Protein AF-A0A969KAN4-F1 (afdb_monomer)

Solvent-accessible surface area (backbone atoms only — not comparable to full-atom values): 4639 Å² total; per-residue (Å²): 111,71,70,60,52,52,53,50,51,51,52,54,50,49,56,53,45,39,58,53,34,57,59,28,61,77,66,75,49,76,94,74,54,72,66,61,52,52,54,52,51,57,54,48,38,53,52,26,52,77,69,74,42,66,38,67,69,53,47,52,53,53,51,53,52,50,53,54,47,52,64,55,48,69,74,72,96,80,132

Secondary structure (DSSP, 8-state):
-HHHHHHHHHHHHHHHHHHHHHHHHHTT--S--HHHHHHHHHHHHHHHHHTT--HHHHHHHHHHHHHHHHHHHS--S--

Foldseek 3Di:
DVVVVVVVVLVVVLVVLLVVLVVCVVVVHDSDDPVVVVVVLVVQLVVCVVVVHDSVVSSVVVVVSVVSSSVSSPPDPDD

Structure (mmCIF, N/CA/C/O backbone):
data_AF-A0A969KAN4-F1
#
_entry.id   AF-A0A969KAN4-F1
#
loop_
_atom_site.group_PDB
_atom_site.id
_atom_site.type_symbol
_atom_site.label_atom_id
_atom_site.label_alt_id
_atom_site.label_comp_id
_atom_site.label_asym_id
_atom_site.label_entity_id
_atom_site.label_seq_id
_atom_site.pdbx_PDB_ins_code
_atom_site.Cartn_x
_atom_site.Cartn_y
_atom_site.Cartn_z
_atom_site.occupancy
_atom_site.B_iso_or_equiv
_atom_site.auth_seq_id
_atom_site.auth_comp_id
_atom_site.auth_asym_id
_atom_site.auth_atom_id
_atom_site.pdbx_PDB_model_num
ATOM 1 N N . ASP A 1 1 ? -7.817 0.329 -19.491 1.00 93.62 1 ASP A N 1
ATOM 2 C CA . ASP A 1 1 ? -6.771 1.318 -19.184 1.00 93.62 1 ASP A CA 1
ATOM 3 C C . ASP A 1 1 ? -6.221 0.950 -17.819 1.00 93.62 1 ASP A C 1
ATOM 5 O O . ASP A 1 1 ? -7.008 0.865 -16.881 1.00 93.62 1 ASP A O 1
ATOM 9 N N . VAL A 1 2 ? -4.931 0.625 -17.743 1.00 96.81 2 VAL A N 1
ATOM 10 C CA . VAL A 1 2 ? -4.312 -0.040 -16.580 1.00 96.81 2 VAL A CA 1
ATOM 11 C C . VAL A 1 2 ? -4.411 0.823 -15.323 1.00 96.81 2 VAL A C 1
ATOM 13 O O . VAL A 1 2 ? -4.680 0.309 -14.238 1.00 96.81 2 VAL A O 1
ATOM 16 N N . ASP A 1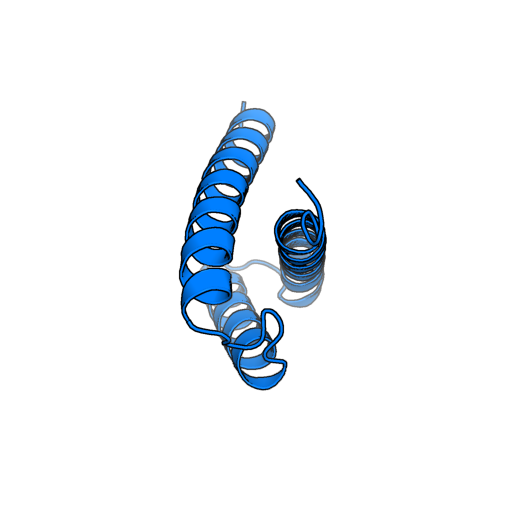 3 ? -4.301 2.141 -15.462 1.00 96.88 3 ASP A N 1
ATOM 17 C CA . ASP A 1 3 ? -4.363 3.057 -14.320 1.00 96.88 3 ASP A CA 1
ATOM 18 C C . ASP A 1 3 ? -5.751 3.072 -13.667 1.00 96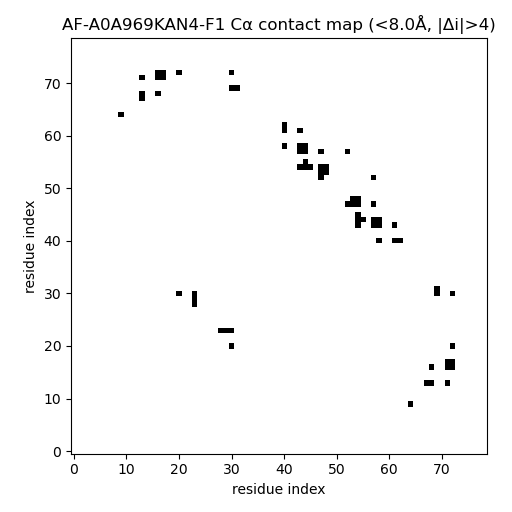.88 3 ASP A C 1
ATOM 20 O O . ASP A 1 3 ? -5.888 3.141 -12.442 1.00 96.88 3 ASP A O 1
ATOM 24 N N . ARG A 1 4 ? -6.812 2.910 -14.467 1.00 97.50 4 ARG A N 1
ATOM 25 C CA . ARG A 1 4 ? -8.177 2.760 -13.947 1.00 97.50 4 ARG A CA 1
ATOM 26 C C . ARG A 1 4 ? -8.354 1.443 -13.187 1.00 97.50 4 ARG A C 1
ATOM 28 O O . ARG A 1 4 ? -9.072 1.410 -12.182 1.00 97.50 4 ARG A O 1
ATOM 35 N N . ASP A 1 5 ? -7.694 0.379 -13.630 1.00 97.94 5 ASP A N 1
ATOM 36 C CA . ASP A 1 5 ? -7.733 -0.915 -12.948 1.00 97.94 5 ASP A CA 1
ATOM 37 C C . ASP A 1 5 ? -6.999 -0.839 -11.600 1.00 97.94 5 ASP A C 1
ATOM 39 O O . ASP A 1 5 ? -7.515 -1.325 -10.589 1.00 97.94 5 ASP A O 1
ATOM 43 N N . LEU A 1 6 ? -5.867 -0.126 -11.537 1.00 96.44 6 LEU A N 1
ATOM 44 C CA . LEU A 1 6 ? -5.172 0.170 -10.279 1.00 96.44 6 LEU A CA 1
ATOM 45 C C . LEU A 1 6 ? -6.077 0.930 -9.301 1.00 96.44 6 LEU A C 1
ATOM 47 O O . LEU A 1 6 ? -6.213 0.519 -8.145 1.00 96.44 6 LEU A O 1
ATOM 51 N N . LEU A 1 7 ? -6.762 1.985 -9.754 1.00 96.12 7 LEU A N 1
ATOM 52 C CA . LEU A 1 7 ? -7.712 2.729 -8.917 1.00 96.12 7 LEU A CA 1
ATOM 53 C C . LEU A 1 7 ? -8.862 1.842 -8.414 1.00 96.12 7 LEU A C 1
ATOM 55 O O . LEU A 1 7 ? -9.254 1.928 -7.247 1.00 96.12 7 LEU A O 1
ATOM 59 N N . SER A 1 8 ? -9.364 0.942 -9.260 1.00 96.88 8 SER A N 1
ATOM 60 C CA . SER A 1 8 ? -10.427 -0.001 -8.895 1.00 96.88 8 SER A CA 1
ATOM 61 C C . SER A 1 8 ? -9.967 -0.999 -7.823 1.00 96.88 8 SER A C 1
ATOM 63 O O . SER A 1 8 ? -10.695 -1.275 -6.863 1.00 96.88 8 SER A O 1
ATOM 65 N N . LEU A 1 9 ? -8.730 -1.496 -7.924 1.00 97.12 9 LEU A N 1
ATOM 66 C CA . LEU A 1 9 ? -8.118 -2.360 -6.910 1.00 97.12 9 LEU A CA 1
ATOM 67 C C . LEU A 1 9 ? -7.912 -1.625 -5.581 1.00 97.12 9 LEU A C 1
ATOM 69 O O . LEU A 1 9 ? -8.195 -2.188 -4.518 1.00 97.12 9 LEU A O 1
ATOM 73 N N . LEU A 1 10 ? -7.482 -0.361 -5.623 1.00 95.75 10 LEU A N 1
ATOM 74 C CA . LEU A 1 10 ? -7.349 0.475 -4.429 1.00 95.75 10 LEU A CA 1
ATOM 75 C C . LEU A 1 10 ? -8.700 0.695 -3.739 1.00 95.75 10 LEU A C 1
ATOM 77 O O . LEU A 1 10 ? -8.789 0.527 -2.521 1.00 95.75 10 LEU A O 1
ATOM 81 N N . ALA A 1 11 ? -9.760 0.982 -4.499 1.00 94.88 11 ALA A N 1
ATOM 82 C CA . ALA A 1 11 ? -11.113 1.135 -3.966 1.00 94.88 11 ALA A CA 1
ATOM 83 C C . ALA A 1 11 ? -11.621 -0.157 -3.303 1.00 94.88 11 ALA A C 1
ATOM 85 O O . ALA A 1 11 ? -12.130 -0.133 -2.177 1.00 94.88 11 ALA A O 1
ATOM 86 N N . ARG A 1 12 ? -11.414 -1.312 -3.949 1.00 95.69 12 ARG A N 1
ATOM 87 C CA . ARG A 1 12 ? -11.772 -2.619 -3.379 1.00 95.69 12 ARG A CA 1
ATOM 88 C C . ARG A 1 12 ? -11.009 -2.900 -2.084 1.00 95.69 12 ARG A C 1
ATOM 90 O O . ARG A 1 12 ? -11.591 -3.384 -1.111 1.00 95.69 12 ARG A O 1
ATOM 97 N N . ARG A 1 13 ? -9.715 -2.576 -2.049 1.00 94.25 13 ARG A N 1
ATOM 98 C CA . ARG A 1 13 ? -8.882 -2.732 -0.853 1.00 94.25 13 ARG A CA 1
ATOM 99 C C . ARG A 1 13 ? -9.341 -1.809 0.278 1.00 94.25 13 ARG A C 1
ATOM 101 O O . ARG A 1 13 ? -9.422 -2.262 1.415 1.00 94.25 13 ARG A O 1
ATOM 108 N N . ALA A 1 14 ? -9.697 -0.562 -0.025 1.00 91.25 14 ALA A N 1
ATOM 109 C CA . ALA A 1 14 ? -10.256 0.386 0.939 1.00 91.25 14 ALA A CA 1
ATOM 110 C C . ALA A 1 14 ? -11.553 -0.135 1.583 1.00 91.25 14 ALA A C 1
ATOM 112 O O . ALA A 1 14 ? -11.699 -0.070 2.803 1.00 91.25 14 ALA A O 1
ATOM 113 N N . ALA A 1 15 ? -12.460 -0.716 0.793 1.00 91.19 15 ALA A N 1
ATOM 114 C CA . ALA A 1 15 ? -13.694 -1.311 1.308 1.00 91.19 15 ALA A CA 1
ATOM 115 C C . ALA A 1 15 ? -13.429 -2.493 2.260 1.00 91.19 15 ALA A C 1
ATOM 117 O O . ALA A 1 15 ? -14.075 -2.610 3.299 1.00 91.19 15 ALA A O 1
ATOM 118 N N . LEU A 1 16 ? -12.453 -3.351 1.939 1.00 90.75 16 LEU A N 1
ATOM 119 C CA . LEU A 1 16 ? -12.037 -4.452 2.818 1.00 90.75 16 LEU A CA 1
ATOM 120 C C . LEU A 1 16 ? -11.459 -3.944 4.140 1.00 90.75 16 LEU A C 1
ATOM 122 O O . LEU A 1 16 ? -11.771 -4.486 5.196 1.00 90.75 16 LEU A O 1
ATOM 126 N N . VAL A 1 17 ? -10.629 -2.906 4.067 1.00 88.00 17 VAL A N 1
ATOM 127 C CA . VAL A 1 17 ? -9.989 -2.290 5.231 1.00 88.00 17 VAL A CA 1
ATOM 128 C C . VAL A 1 17 ? -11.018 -1.673 6.179 1.00 88.00 17 VAL A C 1
ATOM 130 O O . VAL A 1 17 ? -10.887 -1.870 7.381 1.00 88.00 17 VAL A O 1
ATOM 133 N N . ARG A 1 18 ? -12.046 -0.989 5.659 1.00 86.25 18 ARG A N 1
ATOM 134 C CA . ARG A 1 18 ? -13.136 -0.430 6.481 1.00 86.25 18 ARG A CA 1
ATOM 135 C C . ARG A 1 18 ? -13.869 -1.518 7.261 1.00 86.25 18 ARG A C 1
ATOM 137 O O . ARG A 1 18 ? -13.851 -1.487 8.480 1.00 86.25 18 ARG A O 1
ATOM 144 N N . ARG A 1 19 ? -14.345 -2.560 6.568 1.00 85.44 19 ARG A N 1
ATOM 145 C CA . ARG A 1 19 ? -15.023 -3.700 7.215 1.00 85.44 19 ARG A CA 1
ATOM 146 C C . ARG A 1 19 ? -14.163 -4.380 8.281 1.00 85.44 19 ARG A C 1
ATOM 148 O O . ARG A 1 19 ? -14.666 -4.811 9.307 1.00 85.44 19 ARG A O 1
ATOM 155 N N . ALA A 1 20 ? -12.859 -4.508 8.027 1.00 82.75 20 ALA A N 1
ATOM 156 C CA . ALA A 1 20 ? -11.934 -5.070 9.005 1.00 82.75 20 ALA A CA 1
ATOM 157 C C . ALA A 1 20 ? -11.694 -4.132 10.201 1.00 82.75 20 ALA A C 1
ATOM 159 O O . ALA A 1 20 ? -11.394 -4.622 11.285 1.00 82.75 20 ALA A O 1
ATOM 160 N N . GLY A 1 21 ? -11.787 -2.814 10.004 1.00 80.06 21 GLY A N 1
ATOM 161 C CA . GLY A 1 21 ? -11.751 -1.811 11.066 1.00 80.06 21 GLY A CA 1
ATOM 162 C C . GLY A 1 21 ? -12.948 -1.942 12.002 1.00 80.06 21 GLY A C 1
ATOM 163 O O . GLY A 1 21 ? -12.735 -2.074 13.203 1.00 80.06 21 GLY A O 1
ATOM 164 N N . ASP A 1 22 ? -14.160 -2.024 11.447 1.00 76.31 22 ASP A N 1
ATOM 165 C CA . ASP A 1 22 ? -15.414 -2.160 12.207 1.00 76.31 22 ASP A CA 1
ATOM 166 C C . ASP A 1 22 ? -15.361 -3.378 13.151 1.00 76.31 22 ASP A C 1
ATOM 168 O O . ASP A 1 22 ? -15.517 -3.253 14.364 1.00 76.31 22 ASP A O 1
ATOM 172 N N . VAL A 1 23 ? -14.980 -4.545 12.616 1.00 79.12 23 VAL A N 1
ATOM 173 C CA 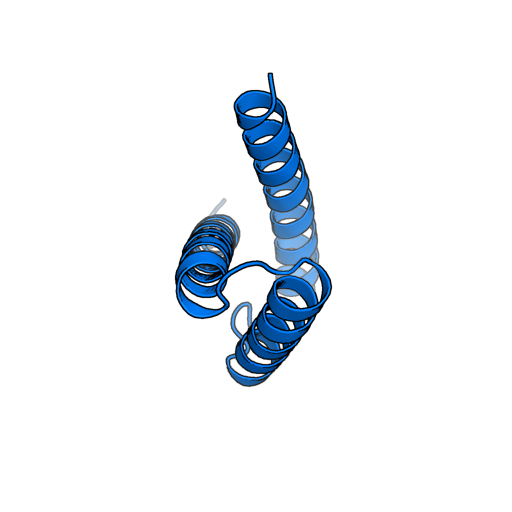. VAL A 1 23 ? -14.839 -5.791 13.398 1.00 79.12 23 VAL A CA 1
ATOM 174 C C . VAL A 1 23 ? -13.742 -5.691 14.469 1.00 79.12 23 VAL A C 1
ATOM 176 O O . VAL A 1 23 ? -13.859 -6.259 15.551 1.00 79.12 23 VAL A O 1
ATOM 179 N N . LYS A 1 24 ? -12.634 -4.993 14.196 1.00 72.00 24 LYS A N 1
ATOM 180 C CA . LYS A 1 24 ? -11.546 -4.840 15.178 1.00 72.00 24 LYS A CA 1
ATOM 181 C C . LYS A 1 24 ? -11.890 -3.859 16.292 1.00 72.00 24 LYS A C 1
ATOM 183 O O . LYS A 1 24 ? -11.400 -4.054 17.404 1.00 72.00 24 LYS A O 1
ATOM 188 N N . ALA A 1 25 ? -12.698 -2.840 15.995 1.00 69.44 25 ALA A N 1
ATOM 189 C CA . ALA A 1 25 ? -13.217 -1.906 16.985 1.00 69.44 25 ALA A CA 1
ATOM 190 C C . ALA A 1 25 ? -14.115 -2.637 17.995 1.00 69.44 25 ALA A C 1
ATOM 192 O O . ALA A 1 25 ? -13.928 -2.470 19.198 1.00 69.44 25 ALA A O 1
ATOM 193 N N . GLU A 1 26 ? -14.983 -3.537 17.521 1.00 69.75 26 GLU A N 1
ATOM 194 C CA . GLU A 1 26 ? -15.796 -4.416 18.378 1.00 69.75 26 GLU A CA 1
ATOM 195 C C . GLU A 1 26 ? -14.941 -5.327 19.281 1.00 69.75 26 GLU A C 1
ATOM 197 O O . GLU A 1 26 ? -15.321 -5.625 20.411 1.00 69.75 26 GLU A O 1
ATOM 202 N N . LEU A 1 27 ? -13.761 -5.743 18.806 1.00 72.75 27 LEU A N 1
ATOM 203 C CA . LEU A 1 27 ? -12.843 -6.651 19.508 1.00 72.75 27 LEU A CA 1
ATOM 204 C C . LEU A 1 27 ? -11.746 -5.942 20.329 1.00 72.75 27 LEU A C 1
ATOM 206 O O . LEU A 1 27 ? -10.870 -6.617 20.874 1.00 72.75 27 LEU A O 1
ATOM 210 N N . GLY A 1 28 ? -11.725 -4.604 20.383 1.00 64.94 28 GLY A N 1
ATOM 211 C CA . GLY A 1 28 ? -10.725 -3.824 21.131 1.00 64.94 28 GLY A CA 1
ATOM 212 C C . GLY A 1 28 ? -9.269 -4.024 20.676 1.00 64.94 28 GLY A C 1
ATOM 213 O O . GLY A 1 28 ? -8.335 -3.753 21.431 1.00 64.94 28 GLY A O 1
ATOM 214 N N . SER A 1 29 ? -9.051 -4.531 19.460 1.00 65.44 29 SER A N 1
ATOM 215 C CA . SER A 1 29 ? -7.712 -4.842 18.949 1.00 65.44 29 SER A CA 1
ATOM 216 C C . SER A 1 29 ? -7.062 -3.615 18.298 1.00 65.44 29 SER A C 1
ATOM 218 O O . SER A 1 29 ? -7.733 -2.894 17.556 1.00 65.44 29 SER A O 1
ATOM 220 N N . PRO A 1 30 ? -5.751 -3.376 18.497 1.00 64.31 30 PRO A N 1
ATOM 221 C CA . PRO A 1 3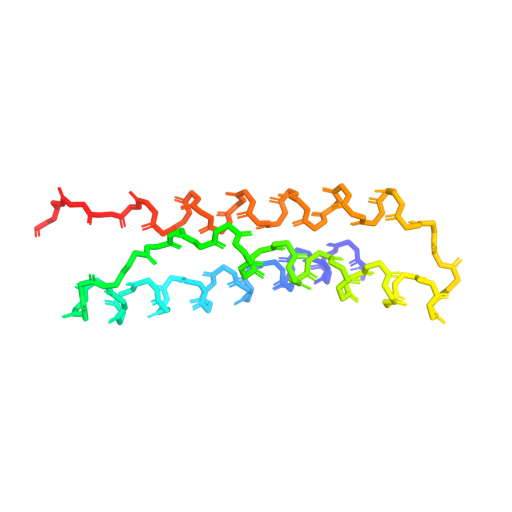0 ? -5.091 -2.214 17.925 1.00 64.31 30 PRO A CA 1
ATOM 222 C C . PRO A 1 30 ? -5.150 -2.228 16.392 1.00 64.31 30 PRO A C 1
ATOM 224 O O . PRO A 1 30 ? -4.832 -3.211 15.719 1.00 64.31 30 PRO A O 1
ATOM 227 N N . VAL A 1 31 ? -5.546 -1.082 15.841 1.00 64.69 31 VAL A N 1
ATOM 228 C CA . VAL A 1 31 ? -5.634 -0.819 14.396 1.00 64.69 31 VAL A CA 1
ATOM 229 C C . VAL A 1 31 ? -4.250 -0.888 13.728 1.00 64.69 31 VAL A C 1
ATOM 231 O O . VAL A 1 31 ? -4.142 -1.256 12.557 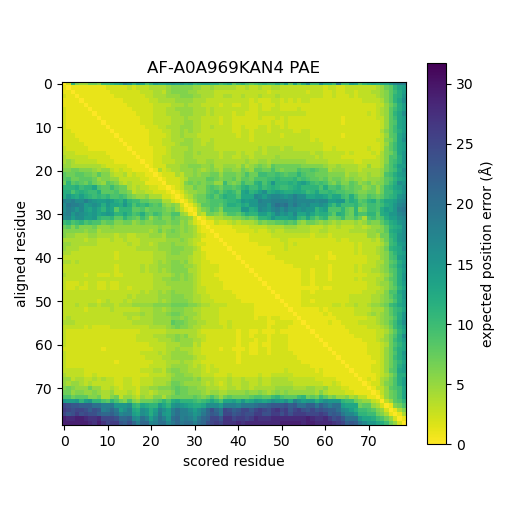1.00 64.69 31 VAL A O 1
ATOM 234 N N . TYR A 1 32 ? -3.190 -0.579 14.483 1.00 71.31 32 TYR A N 1
ATOM 235 C CA . TYR A 1 32 ? -1.801 -0.518 14.030 1.00 71.31 32 TYR A CA 1
ATOM 236 C C . TYR A 1 32 ? -0.947 -1.637 14.643 1.00 71.31 32 TYR A C 1
ATOM 238 O O . TYR A 1 32 ? -0.821 -1.730 15.862 1.00 71.31 32 TYR A O 1
ATOM 246 N N . ASP A 1 33 ? -0.321 -2.439 13.780 1.00 81.12 33 ASP A N 1
ATOM 247 C CA . ASP A 1 33 ? 0.668 -3.461 14.137 1.00 81.12 33 ASP A CA 1
ATOM 248 C C . ASP A 1 33 ? 1.895 -3.290 13.231 1.00 81.12 33 ASP A C 1
ATOM 250 O O . ASP A 1 33 ? 1.884 -3.662 12.053 1.00 81.12 33 ASP A O 1
ATOM 254 N N . ALA A 1 34 ? 2.949 -2.693 13.791 1.00 83.00 34 ALA A N 1
ATOM 255 C CA . ALA A 1 34 ? 4.174 -2.367 13.067 1.00 83.00 34 ALA A CA 1
ATOM 256 C C . ALA A 1 34 ? 4.894 -3.612 12.527 1.00 83.00 34 ALA A C 1
ATOM 258 O O . ALA A 1 34 ? 5.455 -3.575 11.431 1.00 83.00 34 ALA A O 1
ATOM 259 N N . ARG A 1 35 ? 4.868 -4.721 13.279 1.00 88.19 35 ARG A N 1
ATOM 260 C CA . ARG A 1 35 ? 5.532 -5.963 12.875 1.00 88.19 35 ARG A CA 1
ATOM 261 C C . ARG A 1 35 ? 4.814 -6.568 11.679 1.00 88.19 35 ARG A C 1
ATOM 263 O O . ARG A 1 35 ? 5.447 -6.865 10.671 1.00 88.19 35 ARG A O 1
ATOM 270 N N . ARG A 1 36 ? 3.484 -6.650 11.754 1.00 85.50 36 ARG A N 1
ATOM 271 C CA . ARG A 1 36 ? 2.663 -7.141 10.645 1.00 85.50 36 ARG A CA 1
ATOM 272 C C . ARG A 1 36 ? 2.875 -6.327 9.372 1.00 85.50 36 ARG A C 1
ATOM 274 O O . ARG A 1 36 ? 2.918 -6.892 8.285 1.00 85.50 36 ARG A O 1
ATOM 281 N N . GLU A 1 37 ? 2.970 -5.006 9.470 1.00 89.50 37 GLU A N 1
ATOM 282 C CA . GLU A 1 37 ? 3.198 -4.169 8.291 1.00 89.50 37 GLU A CA 1
ATOM 283 C C . GLU A 1 37 ? 4.601 -4.335 7.703 1.00 89.50 37 GLU A C 1
ATOM 285 O O . GLU A 1 37 ? 4.733 -4.354 6.478 1.00 89.50 37 GLU A O 1
ATOM 290 N N . ALA A 1 38 ? 5.624 -4.520 8.542 1.00 91.62 38 ALA A N 1
ATOM 291 C CA . ALA A 1 38 ? 6.964 -4.865 8.078 1.00 91.62 38 ALA A CA 1
ATOM 292 C C . ALA A 1 38 ? 6.964 -6.202 7.315 1.00 91.62 38 ALA A C 1
ATOM 294 O O . ALA A 1 38 ? 7.484 -6.264 6.201 1.00 91.62 38 ALA A O 1
ATOM 295 N N . ASP A 1 39 ? 6.295 -7.229 7.852 1.00 93.81 39 ASP A N 1
ATOM 296 C CA . ASP A 1 39 ? 6.155 -8.536 7.196 1.00 93.81 39 ASP A CA 1
ATOM 297 C C . ASP A 1 39 ? 5.423 -8.417 5.850 1.00 93.81 39 ASP A C 1
ATOM 299 O O . ASP A 1 39 ? 5.818 -9.022 4.850 1.00 93.81 39 ASP A O 1
ATOM 303 N N . LEU A 1 40 ? 4.372 -7.586 5.792 1.00 92.81 40 LEU A N 1
ATOM 304 C CA . LEU A 1 40 ? 3.671 -7.313 4.542 1.00 92.81 40 LEU A CA 1
ATOM 305 C C . LEU A 1 40 ? 4.609 -6.689 3.509 1.00 92.81 40 LEU A C 1
ATOM 307 O O . LEU A 1 40 ? 4.567 -7.133 2.365 1.00 92.81 40 LEU A O 1
ATOM 311 N N . LEU A 1 41 ? 5.420 -5.694 3.875 1.00 95.25 41 LEU A N 1
ATOM 312 C CA . LEU A 1 41 ? 6.341 -5.032 2.945 1.00 95.25 41 LEU A CA 1
ATOM 313 C C . LEU A 1 41 ? 7.434 -5.979 2.437 1.00 95.25 41 LEU A C 1
ATOM 315 O O . LEU A 1 41 ? 7.663 -6.010 1.233 1.00 95.25 41 LEU A O 1
ATOM 319 N N . THR A 1 42 ? 8.018 -6.810 3.305 1.00 96.56 42 THR A N 1
ATOM 320 C CA . THR A 1 42 ? 8.988 -7.848 2.904 1.00 96.56 42 THR A CA 1
ATOM 321 C C . THR A 1 42 ? 8.409 -8.781 1.840 1.00 96.56 42 THR A C 1
ATOM 323 O O . THR A 1 42 ? 9.068 -9.106 0.855 1.00 96.56 42 THR A O 1
ATOM 326 N N . LEU A 1 43 ? 7.139 -9.170 1.987 1.00 96.75 43 LEU A N 1
ATOM 327 C CA . LEU A 1 43 ? 6.462 -9.990 0.984 1.00 96.75 43 LEU A CA 1
ATOM 328 C C . LEU A 1 43 ? 6.279 -9.254 -0.358 1.00 96.75 43 LEU A C 1
ATOM 330 O O . LEU A 1 43 ? 6.307 -9.885 -1.409 1.00 96.75 43 LEU A O 1
ATOM 334 N N . ARG A 1 44 ? 6.106 -7.924 -0.347 1.00 96.56 44 ARG A N 1
ATOM 335 C CA . ARG A 1 44 ? 5.965 -7.138 -1.587 1.00 96.56 44 ARG A CA 1
ATOM 336 C C . ARG A 1 44 ? 7.293 -6.981 -2.311 1.00 96.56 44 ARG A C 1
ATOM 338 O O . ARG A 1 44 ? 7.276 -6.986 -3.536 1.00 96.56 44 ARG A O 1
ATOM 345 N N . ASP A 1 45 ? 8.407 -6.901 -1.587 1.00 96.8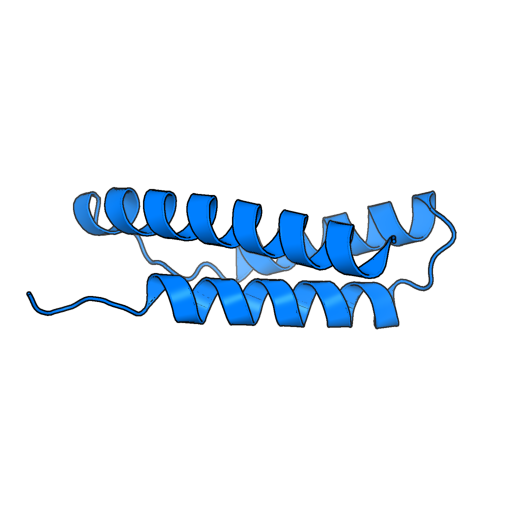8 45 ASP A N 1
ATOM 346 C CA . ASP A 1 45 ? 9.737 -6.934 -2.207 1.00 96.88 45 ASP A CA 1
ATOM 347 C C . ASP A 1 45 ? 9.953 -8.252 -2.955 1.00 96.88 45 ASP A C 1
ATOM 349 O O . ASP A 1 45 ? 10.417 -8.252 -4.093 1.00 96.88 45 ASP A O 1
ATOM 353 N N . ALA A 1 46 ? 9.558 -9.378 -2.346 1.00 97.81 46 ALA A N 1
ATOM 354 C CA . ALA A 1 46 ? 9.649 -10.687 -2.986 1.00 97.81 46 ALA A CA 1
ATOM 355 C C . ALA A 1 46 ? 8.825 -10.740 -4.284 1.00 97.81 46 ALA A C 1
ATOM 357 O O . ALA A 1 46 ? 9.351 -11.132 -5.323 1.00 97.81 46 ALA A O 1
ATOM 358 N N . TRP A 1 47 ? 7.577 -10.260 -4.263 1.00 97.81 47 TRP A N 1
ATOM 359 C CA . TRP A 1 47 ? 6.741 -10.195 -5.468 1.00 97.81 47 TRP A CA 1
ATOM 360 C C . TRP A 1 47 ? 7.297 -9.251 -6.534 1.00 97.81 47 TRP A C 1
ATOM 362 O O . TRP A 1 47 ? 7.229 -9.561 -7.720 1.00 97.81 47 TRP A O 1
ATOM 372 N N . ALA A 1 48 ? 7.853 -8.104 -6.133 1.00 97.88 48 ALA A N 1
ATOM 373 C CA . ALA A 1 48 ? 8.499 -7.186 -7.064 1.00 97.88 48 ALA A CA 1
ATOM 374 C C . ALA A 1 48 ? 9.650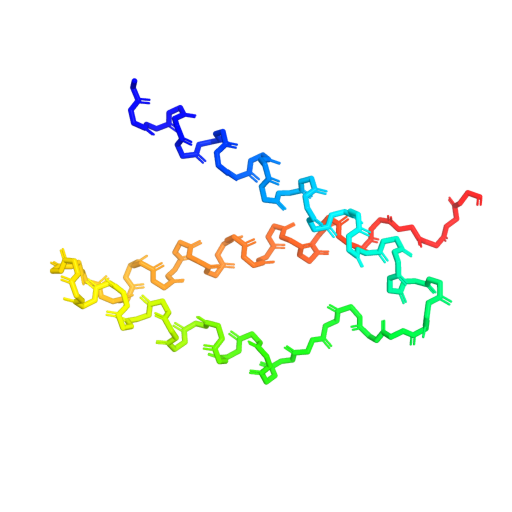 -7.890 -7.792 1.00 97.88 48 ALA A C 1
ATOM 376 O O . ALA A 1 48 ? 9.707 -7.858 -9.020 1.00 97.88 48 ALA A O 1
ATOM 377 N N . ARG A 1 49 ? 10.496 -8.607 -7.044 1.00 97.81 49 ARG A N 1
ATOM 378 C CA . ARG A 1 49 ? 11.607 -9.389 -7.591 1.00 97.81 49 ARG A CA 1
ATOM 379 C C . ARG A 1 49 ? 11.141 -10.489 -8.542 1.00 97.81 49 ARG A C 1
ATOM 381 O O . ARG A 1 49 ? 11.701 -10.617 -9.626 1.00 97.81 49 ARG A O 1
ATOM 388 N N . GLU A 1 50 ? 10.115 -11.252 -8.166 1.00 98.06 50 GLU A N 1
ATOM 389 C CA . GLU A 1 50 ? 9.527 -12.308 -9.008 1.00 98.06 50 GLU A CA 1
ATOM 390 C C . GLU A 1 50 ? 8.981 -11.763 -10.336 1.00 98.06 50 GLU A C 1
ATOM 392 O O . GLU A 1 50 ? 9.068 -12.431 -11.364 1.00 98.06 50 GLU A O 1
ATOM 397 N N . LEU A 1 51 ? 8.462 -10.534 -10.327 1.00 97.56 51 LEU A N 1
ATOM 398 C CA . LEU A 1 51 ? 7.936 -9.846 -11.508 1.00 97.56 51 LEU A CA 1
ATOM 399 C C . LEU A 1 51 ? 9.002 -9.046 -12.280 1.00 97.56 51 LEU A C 1
ATOM 401 O O . LEU A 1 51 ? 8.667 -8.388 -13.264 1.00 97.56 51 LEU A O 1
ATOM 405 N N . GLY A 1 52 ? 10.268 -9.069 -11.847 1.00 97.75 52 GLY A N 1
ATOM 406 C CA . GLY A 1 52 ? 11.352 -8.298 -12.466 1.00 97.75 52 GLY A CA 1
ATOM 407 C C . GLY A 1 52 ? 11.231 -6.779 -12.279 1.00 97.75 52 GLY A C 1
ATOM 408 O O . GLY A 1 52 ? 11.802 -6.014 -13.055 1.00 97.75 52 GLY A O 1
ATOM 409 N N . LEU A 1 53 ? 10.479 -6.329 -11.271 1.00 97.81 53 LEU A N 1
ATOM 410 C CA . LEU A 1 53 ? 10.287 -4.921 -10.933 1.00 97.81 53 LEU A CA 1
ATOM 411 C C . LEU A 1 53 ? 11.303 -4.460 -9.875 1.00 97.81 53 LEU A C 1
ATOM 413 O O . LEU A 1 53 ? 11.688 -5.239 -9.001 1.00 97.81 53 LEU A O 1
ATOM 417 N N . PRO A 1 54 ? 11.715 -3.179 -9.891 1.00 97.69 54 PRO A N 1
ATOM 418 C CA . PRO A 1 54 ? 12.607 -2.647 -8.870 1.00 97.69 54 PRO A CA 1
ATOM 419 C C . PRO A 1 54 ? 11.894 -2.587 -7.510 1.00 97.69 54 PRO A C 1
ATOM 421 O O . PRO A 1 54 ? 10.841 -1.965 -7.368 1.00 97.69 54 PRO A O 1
ATOM 424 N N . GLU A 1 55 ? 12.493 -3.211 -6.494 1.00 97.25 55 GLU A N 1
ATOM 425 C CA . GLU A 1 55 ? 11.889 -3.376 -5.162 1.00 97.25 55 GLU A CA 1
ATOM 426 C C . GLU A 1 55 ? 11.584 -2.029 -4.487 1.00 97.25 55 GLU A C 1
ATOM 428 O O . GLU A 1 55 ? 10.491 -1.838 -3.963 1.00 97.25 55 GLU A O 1
ATOM 433 N N . SER A 1 56 ? 12.509 -1.064 -4.556 1.00 96.19 56 SER A N 1
ATOM 434 C CA . SER A 1 56 ? 12.376 0.231 -3.866 1.00 96.19 56 SER A CA 1
ATOM 435 C C . SER A 1 56 ? 11.167 1.067 -4.349 1.00 96.19 56 SER A C 1
ATOM 437 O O . SER A 1 56 ? 10.296 1.363 -3.529 1.00 96.19 56 SER A O 1
ATOM 439 N N . PRO A 1 57 ? 10.986 1.352 -5.657 1.00 96.62 57 PRO A N 1
ATOM 440 C CA . PRO A 1 57 ? 9.786 2.043 -6.143 1.00 96.62 57 PRO A CA 1
ATOM 441 C C . PRO A 1 57 ? 8.476 1.290 -5.873 1.00 96.62 57 PRO A C 1
ATOM 443 O O . PRO A 1 57 ? 7.455 1.903 -5.557 1.00 96.62 57 PRO A O 1
ATOM 446 N N . VAL A 1 58 ? 8.479 -0.044 -5.970 1.00 96.81 58 VAL A N 1
ATOM 447 C CA . VAL A 1 58 ? 7.290 -0.848 -5.647 1.00 96.81 58 VAL A CA 1
ATOM 448 C C . VAL A 1 58 ? 6.958 -0.732 -4.158 1.00 96.81 58 VAL A C 1
ATOM 450 O O . VAL A 1 58 ? 5.792 -0.560 -3.791 1.00 96.81 58 VAL A O 1
ATOM 453 N N . ARG A 1 59 ? 7.972 -0.757 -3.289 1.00 96.31 59 ARG A N 1
ATOM 454 C CA . ARG A 1 59 ? 7.814 -0.548 -1.848 1.00 96.31 59 ARG A CA 1
ATOM 455 C C . ARG A 1 59 ? 7.174 0.804 -1.546 1.00 96.31 59 ARG A C 1
ATOM 457 O O . ARG A 1 59 ? 6.255 0.849 -0.728 1.00 96.31 59 ARG A O 1
ATOM 464 N N . ASP A 1 60 ? 7.583 1.870 -2.230 1.00 97.06 60 ASP A N 1
ATOM 465 C CA . ASP A 1 60 ? 7.003 3.209 -2.059 1.00 97.06 60 ASP A CA 1
ATOM 466 C C . ASP A 1 60 ? 5.506 3.244 -2.398 1.00 97.06 60 ASP A C 1
ATOM 468 O O . ASP A 1 60 ? 4.704 3.806 -1.641 1.00 97.06 60 ASP A O 1
ATOM 472 N N . VAL A 1 61 ? 5.095 2.559 -3.470 1.00 96.31 61 VAL A N 1
ATOM 473 C CA . VAL A 1 61 ? 3.673 2.396 -3.817 1.00 96.31 61 VAL A CA 1
ATOM 474 C C . VAL A 1 61 ? 2.923 1.697 -2.683 1.00 96.31 61 VAL A C 1
ATOM 476 O O . VAL A 1 61 ? 1.884 2.179 -2.223 1.00 96.31 61 VAL A O 1
ATOM 479 N N . PHE A 1 62 ? 3.445 0.584 -2.169 1.00 96.12 62 PHE A N 1
ATOM 480 C CA . PHE A 1 62 ? 2.774 -0.147 -1.093 1.00 96.12 62 PHE A CA 1
ATOM 481 C C . PHE A 1 62 ? 2.774 0.599 0.248 1.00 96.12 62 PHE A C 1
ATOM 483 O O . PHE A 1 62 ? 1.804 0.483 1.004 1.00 96.12 62 PHE A O 1
ATOM 490 N N . LEU A 1 63 ? 3.784 1.424 0.528 1.00 94.81 63 LEU A N 1
ATOM 491 C CA . LEU A 1 63 ? 3.789 2.342 1.667 1.00 94.81 63 LEU A CA 1
ATOM 492 C C . LEU A 1 63 ? 2.672 3.388 1.551 1.00 94.81 63 LEU A C 1
ATOM 494 O O . LEU A 1 63 ? 1.972 3.650 2.536 1.00 94.81 63 LEU A O 1
ATOM 498 N N . ALA A 1 64 ? 2.449 3.951 0.360 1.00 95.19 64 ALA A N 1
ATOM 499 C CA . ALA A 1 64 ? 1.325 4.855 0.113 1.00 95.19 64 ALA A CA 1
ATOM 500 C C . ALA A 1 64 ? -0.028 4.148 0.325 1.00 95.19 64 ALA A C 1
ATOM 502 O O . ALA A 1 64 ? -0.927 4.688 0.976 1.00 95.19 64 ALA A O 1
ATOM 503 N N . VAL A 1 65 ? -0.146 2.897 -0.128 1.00 94.19 65 VAL A N 1
ATOM 504 C CA . VAL A 1 65 ? -1.340 2.061 0.070 1.00 94.19 65 VAL A CA 1
ATOM 505 C C . VAL A 1 65 ? -1.606 1.766 1.554 1.00 94.19 65 VAL A C 1
ATOM 507 O O . VAL A 1 65 ? -2.755 1.835 2.004 1.00 94.19 65 VAL A O 1
ATOM 510 N N . LEU A 1 66 ? -0.574 1.460 2.348 1.00 90.69 66 LEU A N 1
ATOM 511 C CA . LEU A 1 66 ? -0.711 1.276 3.799 1.00 90.69 66 LEU A CA 1
ATOM 512 C C . LEU A 1 66 ? -1.147 2.572 4.489 1.00 90.69 66 LEU A C 1
ATOM 514 O O . LEU A 1 66 ? -2.084 2.551 5.287 1.00 90.69 66 LEU A O 1
ATOM 518 N N . ARG A 1 67 ? -0.550 3.710 4.122 1.00 90.38 67 ARG A N 1
ATOM 519 C CA . ARG A 1 67 ? -0.925 5.030 4.651 1.00 90.38 67 ARG A CA 1
ATOM 520 C C . ARG A 1 67 ? -2.400 5.350 4.403 1.00 90.38 67 ARG A C 1
ATOM 522 O O . ARG A 1 67 ? -3.102 5.714 5.345 1.00 90.38 67 ARG A O 1
ATOM 529 N N . LEU A 1 68 ? -2.883 5.124 3.178 1.00 90.25 68 LEU A N 1
ATOM 530 C CA . LEU A 1 68 ? -4.304 5.246 2.833 1.00 90.25 68 LEU A CA 1
ATOM 531 C C . LEU A 1 68 ? -5.182 4.371 3.744 1.00 90.25 68 LEU A C 1
ATOM 533 O O . LEU A 1 68 ? -6.233 4.798 4.207 1.00 90.25 68 LEU A O 1
ATOM 537 N N . SER A 1 69 ? -4.731 3.154 4.044 1.00 86.31 69 SER A N 1
ATOM 538 C CA . SER A 1 69 ? -5.490 2.191 4.856 1.00 86.31 69 SER A CA 1
ATOM 539 C C . SER A 1 69 ? -5.642 2.617 6.304 1.00 86.31 69 SER A C 1
ATOM 541 O O . SER A 1 69 ? -6.701 2.414 6.891 1.00 86.31 69 SER A O 1
ATOM 543 N N . ARG A 1 70 ? -4.580 3.175 6.892 1.00 85.06 70 ARG A N 1
ATOM 544 C CA . ARG A 1 70 ? -4.608 3.672 8.271 1.00 85.06 70 ARG A CA 1
ATOM 545 C C . ARG A 1 70 ? -5.560 4.860 8.383 1.00 85.06 70 ARG A C 1
ATOM 547 O O . ARG A 1 70 ? -6.420 4.850 9.254 1.00 85.06 70 ARG A O 1
ATOM 554 N N . GLY A 1 71 ? -5.491 5.806 7.442 1.00 84.62 71 GLY A N 1
ATOM 555 C CA . GLY A 1 71 ? -6.408 6.953 7.408 1.00 84.62 71 GLY A CA 1
ATOM 556 C C . GLY A 1 71 ? -7.884 6.558 7.271 1.00 84.62 71 GLY A C 1
ATOM 557 O O . GLY A 1 71 ? -8.754 7.235 7.805 1.00 84.62 71 GLY A O 1
ATOM 558 N N . LEU A 1 72 ? -8.175 5.437 6.602 1.00 82.62 72 LEU A N 1
ATOM 559 C CA . LEU A 1 72 ? -9.537 4.912 6.468 1.00 82.62 72 LEU A CA 1
ATOM 560 C C . LEU A 1 72 ? -10.053 4.177 7.711 1.00 82.62 72 LEU A C 1
ATOM 562 O O . LEU A 1 72 ? -11.263 4.106 7.878 1.00 82.62 72 LEU A O 1
ATOM 566 N N . GLN A 1 73 ? -9.166 3.632 8.549 1.00 71.44 73 GLN A N 1
ATOM 567 C CA . GLN A 1 73 ? -9.529 2.980 9.817 1.00 71.44 73 GLN A CA 1
ATOM 568 C C . GLN A 1 73 ? -9.602 3.970 10.991 1.00 71.44 73 GLN A C 1
ATOM 570 O O . GLN A 1 73 ? -10.182 3.650 12.016 1.00 71.44 73 GLN A O 1
ATOM 575 N N . GLN A 1 74 ? -9.010 5.165 10.863 1.00 62.97 74 GLN A N 1
ATOM 576 C CA . GLN A 1 74 ? -8.999 6.204 11.907 1.00 62.97 74 GLN A CA 1
ATOM 577 C C . GLN A 1 74 ? -10.279 7.060 11.965 1.00 62.97 74 GLN A C 1
ATOM 579 O O . GLN A 1 74 ? -10.376 7.956 12.800 1.00 62.97 74 GLN A O 1
ATOM 584 N N . ARG A 1 75 ? -11.271 6.793 11.108 1.00 51.66 75 ARG A N 1
ATOM 585 C CA . ARG A 1 75 ? -12.606 7.403 11.177 1.00 51.66 75 ARG A CA 1
ATOM 586 C C . ARG A 1 75 ? -13.559 6.487 11.956 1.00 51.66 75 ARG A C 1
ATOM 588 O O . ARG A 1 75 ? -14.198 5.644 11.344 1.00 51.66 75 ARG A O 1
ATOM 595 N N . ASP A 1 76 ? -13.517 6.604 13.288 1.00 47.09 76 ASP A N 1
ATOM 596 C CA . ASP A 1 76 ? -14.665 6.854 14.191 1.00 47.09 76 ASP A CA 1
ATOM 597 C C . ASP A 1 76 ? -14.312 6.557 15.664 1.00 47.09 76 ASP A C 1
ATOM 599 O O . ASP A 1 76 ? -14.204 5.404 16.080 1.00 47.09 76 ASP A O 1
ATOM 603 N N . PRO A 1 77 ? -14.200 7.613 16.489 1.00 40.50 77 PRO A N 1
ATOM 604 C CA . PRO A 1 77 ? -14.780 7.612 17.822 1.00 40.50 77 PRO A CA 1
ATOM 605 C C . PRO A 1 77 ? -15.755 8.794 17.931 1.00 40.50 77 PRO A C 1
ATOM 607 O O . PRO A 1 77 ? -15.421 9.795 18.556 1.00 40.50 77 PRO A O 1
ATOM 610 N N . ALA A 1 78 ? -16.899 8.717 17.242 1.00 41.66 78 ALA A N 1
ATOM 611 C CA . ALA A 1 78 ? -18.168 9.391 17.569 1.00 41.66 78 ALA A CA 1
ATOM 612 C C . ALA A 1 78 ? -19.114 9.379 16.355 1.00 41.66 78 ALA A C 1
ATOM 614 O O . ALA A 1 78 ? -19.061 10.257 15.493 1.00 41.66 78 ALA A O 1
ATOM 615 N N . THR A 1 79 ? -20.033 8.418 16.340 1.00 37.72 79 THR A N 1
ATOM 616 C CA . THR A 1 79 ? -21.458 8.710 16.145 1.00 37.72 79 THR A CA 1
ATOM 617 C C . THR A 1 79 ? -22.205 8.035 17.283 1.00 37.7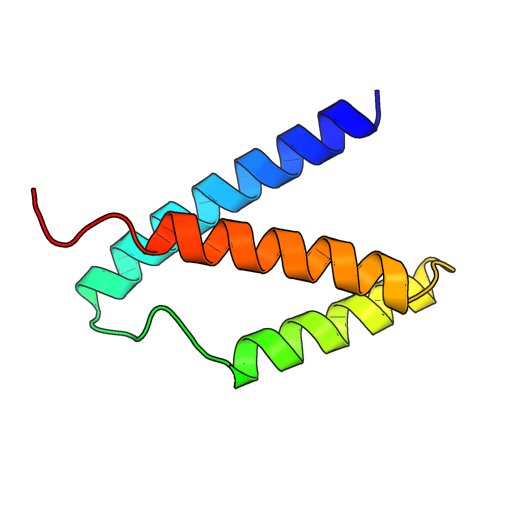2 79 THR A C 1
ATOM 619 O O . THR A 1 79 ? -21.811 6.898 17.627 1.00 37.72 79 THR A O 1
#

Radius of gyration: 14.39 Å; Cα contacts (8 Å, |Δi|>4): 36; chains: 1; bounding box: 34×22×40 Å

Sequence (79 aa):
DVDRDLLSLLARRAALVRRAGDVKAELGSPVYDARREADLLTLRDAWARELGLPESPVRDVFLAVLRLSRGLQQRDPAT

Mean predicted aligned error: 5.39 Å

Nearest PDB structures (foldseek):
  5vht-assembly1_B  TM=9.589E-01  e=3.415E-03  Escherichia coli K-12
  8pni-assembly1_B  TM=8.996E-01  e=3.551E-02  Pseudomonas aeruginosa
  6cnz-assembly3_F  TM=9.578E-01  e=1.041E-01  Burkholderia thailandensis
  3rmi-assembly1_A-2  TM=9.402E-01  e=9.776E-02  Bartonella henselae str. Houston-1
  2gtv-assembly1_X  TM=9.216E-01  e=8.6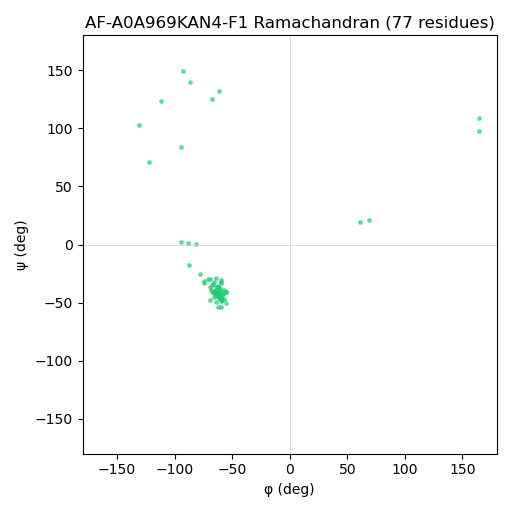13E-02  Methanocaldococcus jannaschii

pLDDT: mean 86.12, std 14.9, range [37.72, 98.06]